Protein AF-A0A329MKL9-F1 (afdb_monomer_lite)

Secondary structure (DSSP, 8-state):
---TTSS--TTS-HHHHHHHHHHHHHHHHHHHHHHHTT--S------S---SSHHHHHHHHHHHHHHHHHHHT-----

pLDDT: mean 72.87, std 18.16, range [39.47, 96.44]

Sequence (78 aa):
PADIGAGVPEGDNFNAKFLESFTIRTNETFQQQYLAAGGKNGVFNLPGSGTHSWGYWGQQLQQMKPDIQRILGTVSTK

Foldseek 3Di:
DDQPDPDDDPPPCPPVVVVVVVVLVVLVVVVVVCVVVVHDPDDRDRDPDDGPDPVRVVVVVVVCVVVCCVVVVVPPPD

Radius of gyration: 16.79 Å; chains: 1; bounding box: 39×33×38 Å

Structure (mmCIF, N/CA/C/O backbone):
data_AF-A0A329MKL9-F1
#
_entry.id   AF-A0A329MKL9-F1
#
loop_
_atom_site.group_PDB
_atom_site.id
_atom_site.type_symbol
_atom_site.label_atom_id
_atom_site.label_alt_id
_atom_site.label_comp_id
_atom_site.label_asym_id
_atom_site.label_entity_id
_atom_site.label_seq_id
_atom_site.pdbx_PDB_ins_code
_atom_site.Cartn_x
_atom_site.Cartn_y
_atom_site.Cartn_z
_atom_site.occupancy
_atom_site.B_iso_or_equiv
_atom_site.auth_seq_id
_atom_site.auth_comp_id
_atom_site.auth_asym_id
_atom_site.auth_atom_id
_atom_site.pdbx_PDB_model_num
ATOM 1 N N . PRO A 1 1 ? -3.804 -8.646 -14.679 1.00 46.91 1 PRO A N 1
ATOM 2 C CA . PRO A 1 1 ? -2.574 -8.005 -15.193 1.00 46.91 1 PRO A CA 1
ATOM 3 C C . PRO A 1 1 ? -1.762 -9.019 -16.015 1.00 46.91 1 PRO A C 1
ATOM 5 O O . PRO A 1 1 ? -1.963 -10.218 -15.832 1.00 46.91 1 PRO A O 1
ATOM 8 N N . ALA A 1 2 ? -1.017 -8.555 -17.021 1.00 39.47 2 ALA A N 1
ATOM 9 C CA . ALA A 1 2 ? -0.461 -9.421 -18.064 1.00 39.47 2 ALA A CA 1
ATOM 10 C C . ALA A 1 2 ? 0.791 -10.168 -17.577 1.00 39.47 2 ALA A C 1
ATOM 12 O O . ALA A 1 2 ? 1.623 -9.578 -16.896 1.00 39.47 2 ALA A O 1
ATOM 13 N N . ASP A 1 3 ? 0.908 -11.447 -17.938 1.00 46.47 3 ASP A N 1
ATOM 14 C CA . ASP A 1 3 ? 2.122 -12.245 -17.750 1.00 46.47 3 ASP A CA 1
ATOM 15 C C . ASP A 1 3 ? 3.204 -11.746 -18.716 1.00 46.47 3 ASP A C 1
ATOM 17 O O . ASP A 1 3 ? 3.209 -12.075 -19.903 1.00 46.47 3 ASP A O 1
ATOM 21 N N . ILE A 1 4 ? 4.095 -10.895 -18.213 1.00 49.72 4 ILE A N 1
ATOM 22 C CA . ILE A 1 4 ? 5.227 -10.347 -18.967 1.00 49.72 4 ILE A CA 1
ATOM 23 C C . ILE A 1 4 ? 6.398 -11.342 -18.907 1.00 49.72 4 ILE A C 1
ATOM 25 O O . ILE A 1 4 ? 7.483 -11.017 -18.442 1.00 49.72 4 ILE A O 1
ATOM 29 N N . GLY A 1 5 ? 6.162 -12.593 -19.302 1.00 52.12 5 GLY A N 1
ATOM 30 C CA . GLY A 1 5 ? 7.163 -13.659 -19.175 1.00 52.12 5 GLY A CA 1
ATOM 31 C C . GLY A 1 5 ? 7.086 -14.762 -20.226 1.00 52.12 5 GLY A C 1
ATOM 32 O O . GLY A 1 5 ? 8.071 -15.465 -20.448 1.00 52.12 5 GLY A O 1
ATOM 33 N N . ALA A 1 6 ? 5.970 -14.902 -20.939 1.00 43.94 6 ALA A N 1
ATOM 34 C CA . ALA A 1 6 ? 5.829 -15.937 -21.955 1.00 43.94 6 ALA A CA 1
ATOM 35 C C . ALA A 1 6 ? 6.480 -15.529 -23.296 1.00 43.94 6 ALA A C 1
ATOM 37 O O . ALA A 1 6 ? 5.791 -15.224 -24.266 1.00 43.94 6 ALA A O 1
ATOM 38 N N . GLY A 1 7 ? 7.820 -15.558 -23.357 1.00 49.16 7 GLY A N 1
ATOM 39 C CA . GLY A 1 7 ? 8.539 -15.808 -24.617 1.00 49.16 7 GLY A CA 1
ATOM 40 C C . GLY A 1 7 ? 9.353 -14.674 -25.253 1.00 49.16 7 GLY A C 1
ATOM 41 O O . GLY A 1 7 ? 9.589 -14.739 -26.458 1.00 49.16 7 GLY A O 1
ATOM 42 N N . VAL A 1 8 ? 9.821 -13.665 -24.506 1.00 50.28 8 VAL A N 1
ATOM 43 C CA . VAL A 1 8 ? 10.706 -12.615 -25.060 1.00 50.28 8 VAL A CA 1
ATOM 44 C C . VAL A 1 8 ? 12.125 -12.743 -24.477 1.00 50.28 8 VAL A C 1
ATOM 46 O O . VAL A 1 8 ? 12.260 -12.692 -23.256 1.00 50.28 8 VAL A O 1
ATOM 49 N N . PRO A 1 9 ? 13.186 -12.907 -25.297 1.00 47.16 9 PRO A N 1
ATOM 50 C CA . PRO A 1 9 ? 14.565 -13.019 -24.813 1.00 47.16 9 PRO A CA 1
ATOM 51 C C . PRO A 1 9 ? 15.001 -11.782 -24.007 1.00 47.16 9 PRO A C 1
ATOM 53 O O . PRO A 1 9 ? 14.866 -10.651 -24.471 1.00 47.16 9 PRO A O 1
ATOM 56 N N . GLU A 1 10 ? 15.569 -12.002 -22.817 1.00 52.50 10 GLU A N 1
ATOM 57 C CA . GLU A 1 10 ? 15.941 -11.015 -21.776 1.00 52.50 10 GLU A CA 1
ATOM 58 C C . GLU A 1 10 ? 17.019 -9.970 -22.165 1.00 52.50 10 GLU A C 1
ATOM 60 O O . GLU A 1 10 ? 17.495 -9.212 -21.312 1.00 52.50 10 GLU A O 1
ATOM 65 N N . GLY A 1 11 ? 17.427 -9.915 -23.436 1.00 48.22 11 GLY A N 1
ATOM 66 C CA . GLY A 1 11 ? 18.627 -9.207 -23.888 1.00 48.22 11 GLY A CA 1
ATOM 67 C C . GLY A 1 11 ? 18.456 -7.744 -24.306 1.00 48.22 11 GLY A C 1
ATOM 68 O O . GLY A 1 11 ? 19.437 -7.013 -24.240 1.00 48.22 11 GLY A O 1
ATOM 69 N N . ASP A 1 12 ? 17.256 -7.297 -24.703 1.00 50.62 12 ASP A N 1
ATOM 70 C CA . ASP A 1 12 ? 17.128 -6.046 -25.489 1.00 50.62 12 ASP A CA 1
ATOM 71 C C . ASP A 1 12 ? 16.075 -5.040 -24.978 1.00 50.62 12 ASP A C 1
ATOM 73 O O . ASP A 1 12 ? 15.783 -4.028 -25.609 1.00 50.62 12 ASP A O 1
ATOM 77 N N . ASN A 1 13 ? 15.497 -5.272 -23.796 1.00 54.94 13 ASN A N 1
ATOM 78 C CA . ASN A 1 13 ? 14.404 -4.445 -23.272 1.00 54.94 13 ASN A CA 1
ATOM 79 C C . ASN A 1 13 ? 14.832 -3.554 -22.095 1.00 54.94 13 ASN A C 1
ATOM 81 O O . ASN A 1 13 ? 14.386 -3.734 -20.958 1.00 54.94 13 ASN A O 1
ATOM 85 N N . PHE A 1 14 ? 15.645 -2.529 -22.376 1.00 56.31 14 PHE A N 1
ATOM 86 C CA . PHE A 1 14 ? 15.931 -1.428 -21.436 1.00 56.31 14 PHE A CA 1
ATOM 87 C C . PHE A 1 14 ? 14.637 -0.804 -20.876 1.00 56.31 14 PHE A C 1
ATOM 89 O O . PHE A 1 14 ? 14.522 -0.559 -19.675 1.00 56.31 14 PHE A O 1
ATOM 96 N N . ASN A 1 15 ? 13.616 -0.650 -21.726 1.00 53.72 15 ASN A N 1
ATOM 97 C CA . ASN A 1 15 ? 12.325 -0.070 -21.353 1.00 53.72 15 ASN A CA 1
ATOM 98 C C . ASN A 1 15 ? 11.516 -0.956 -20.386 1.00 53.72 15 ASN A C 1
ATOM 100 O O . ASN A 1 15 ? 10.844 -0.429 -19.503 1.00 53.72 15 ASN A O 1
ATOM 104 N N . ALA A 1 16 ? 11.600 -2.289 -20.499 1.00 53.22 16 ALA A N 1
ATOM 105 C CA . ALA A 1 16 ? 10.882 -3.196 -19.596 1.00 53.22 16 ALA A CA 1
ATOM 106 C C . ALA A 1 16 ? 11.509 -3.209 -18.193 1.00 53.22 16 ALA A C 1
ATOM 108 O O . ALA A 1 16 ? 10.793 -3.075 -17.203 1.00 53.22 16 ALA A O 1
ATOM 109 N N . LYS A 1 17 ? 12.850 -3.245 -18.106 1.00 51.88 17 LYS A N 1
ATOM 110 C CA . LYS A 1 17 ? 13.581 -3.127 -16.829 1.00 51.88 17 LYS A CA 1
ATOM 111 C C . LYS A 1 17 ? 13.377 -1.760 -16.165 1.00 51.88 17 LYS A C 1
ATOM 113 O O . LYS A 1 17 ? 13.337 -1.671 -14.936 1.00 51.88 17 LYS A O 1
ATOM 118 N N . PHE A 1 18 ? 13.219 -0.699 -16.962 1.00 53.25 18 PHE A N 1
ATOM 119 C CA . PHE A 1 18 ? 12.911 0.645 -16.468 1.00 53.25 18 PHE A CA 1
ATOM 120 C C . PHE A 1 18 ? 11.500 0.735 -15.869 1.00 53.25 18 PHE A C 1
ATOM 122 O O . PHE A 1 18 ? 11.351 1.259 -14.768 1.00 53.25 18 PHE A O 1
ATOM 129 N N . LEU A 1 19 ? 10.480 0.178 -16.532 1.00 55.44 19 LEU A N 1
ATOM 130 C CA . LEU A 1 19 ? 9.101 0.167 -16.024 1.00 55.44 19 LEU A CA 1
ATOM 131 C C . LEU A 1 19 ? 8.942 -0.711 -14.770 1.00 55.44 19 LEU A C 1
ATOM 133 O O . LEU A 1 19 ? 8.252 -0.316 -13.830 1.00 55.44 19 LEU A O 1
ATOM 137 N N . GLU A 1 20 ? 9.638 -1.847 -14.706 1.00 50.47 20 GLU A N 1
ATOM 138 C CA . GLU A 1 20 ? 9.637 -2.730 -13.532 1.00 50.47 20 GLU A CA 1
ATOM 139 C C . GLU A 1 20 ? 10.333 -2.069 -12.322 1.00 50.47 20 GLU A C 1
ATOM 141 O O . GLU A 1 20 ? 9.768 -2.022 -11.224 1.00 50.47 20 GLU A O 1
ATOM 146 N N . SER A 1 21 ? 11.483 -1.412 -12.545 1.00 52.50 21 SER A N 1
ATOM 147 C CA . SER A 1 21 ? 12.181 -0.607 -11.523 1.00 52.50 21 SER A CA 1
ATOM 148 C C . SER A 1 21 ? 11.380 0.622 -11.067 1.00 52.50 21 SER A C 1
ATOM 150 O O . SER A 1 21 ? 11.574 1.105 -9.948 1.00 52.50 21 SER A O 1
ATOM 152 N N . PHE A 1 22 ? 10.474 1.13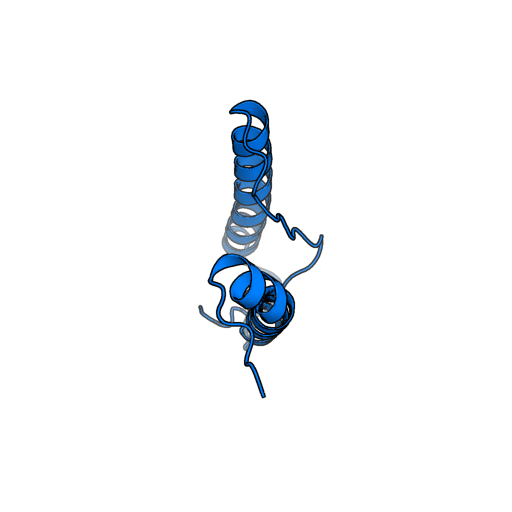9 -11.905 1.00 50.59 22 PHE A N 1
ATOM 153 C CA . PHE A 1 22 ? 9.627 2.282 -11.561 1.00 50.59 22 PHE A CA 1
ATOM 154 C C . PHE A 1 22 ? 8.524 1.891 -10.566 1.00 50.59 22 PHE A C 1
ATOM 156 O O . PHE A 1 22 ? 8.265 2.633 -9.622 1.00 50.59 22 PHE A O 1
ATOM 163 N N . THR A 1 23 ? 7.925 0.703 -10.707 1.00 55.06 23 THR A N 1
ATOM 164 C CA . THR A 1 23 ? 6.790 0.295 -9.858 1.00 55.06 23 THR A C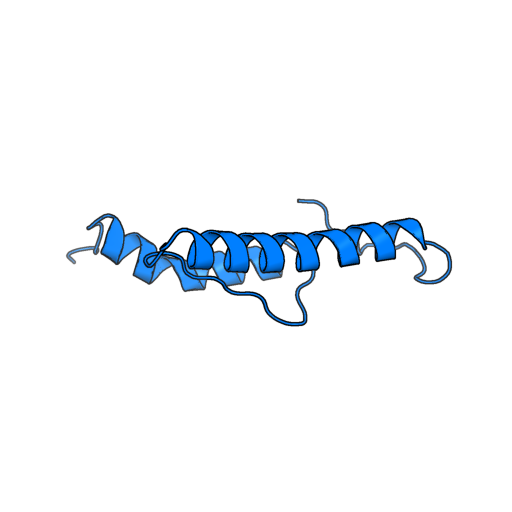A 1
ATOM 165 C C . THR A 1 23 ? 7.155 -0.091 -8.423 1.00 55.06 23 THR A C 1
ATOM 167 O O . THR A 1 23 ? 6.365 0.162 -7.511 1.00 55.06 23 THR A O 1
ATOM 170 N N . ILE A 1 24 ? 8.346 -0.641 -8.167 1.00 60.03 24 ILE A N 1
ATOM 171 C CA . ILE A 1 24 ? 8.784 -0.920 -6.785 1.00 60.03 24 ILE A CA 1
ATOM 172 C C . ILE A 1 24 ? 9.065 0.398 -6.045 1.00 60.03 24 ILE A C 1
ATOM 174 O O . ILE A 1 24 ? 8.540 0.620 -4.953 1.00 60.03 24 ILE A O 1
ATOM 178 N N . ARG A 1 25 ? 9.776 1.337 -6.687 1.00 64.88 25 ARG A N 1
ATOM 179 C CA . ARG A 1 25 ? 10.113 2.645 -6.093 1.00 64.88 25 ARG A CA 1
ATOM 180 C C . ARG A 1 25 ? 8.886 3.497 -5.779 1.00 64.88 25 ARG A C 1
ATOM 182 O O . ARG A 1 25 ? 8.874 4.205 -4.772 1.00 64.88 25 ARG A O 1
ATOM 189 N N . THR A 1 26 ? 7.839 3.437 -6.603 1.00 74.94 26 THR A N 1
ATOM 190 C CA . THR A 1 26 ? 6.594 4.170 -6.323 1.00 74.94 26 THR A CA 1
ATOM 191 C C . THR A 1 26 ? 5.851 3.612 -5.112 1.00 74.94 26 THR A C 1
ATOM 193 O O . THR A 1 26 ? 5.303 4.393 -4.339 1.00 74.94 26 THR A O 1
ATOM 196 N N . ASN A 1 27 ? 5.859 2.290 -4.902 1.00 79.50 27 ASN A N 1
ATOM 197 C CA . ASN A 1 27 ? 5.215 1.681 -3.734 1.00 79.50 27 ASN A CA 1
ATOM 198 C C . ASN A 1 27 ? 5.964 2.002 -2.430 1.00 79.50 27 ASN A C 1
ATOM 200 O O . ASN A 1 27 ? 5.328 2.334 -1.430 1.00 79.50 27 ASN A O 1
ATOM 204 N N . GLU A 1 28 ? 7.300 1.989 -2.451 1.00 84.38 28 GLU A N 1
ATOM 205 C CA . GLU A 1 28 ? 8.121 2.440 -1.316 1.00 84.38 28 GLU A CA 1
ATOM 206 C C . GLU A 1 28 ? 7.886 3.924 -1.005 1.00 84.38 28 GLU A C 1
ATOM 208 O O . GLU A 1 28 ? 7.687 4.305 0.149 1.00 84.38 28 GLU A O 1
ATOM 213 N N . THR A 1 29 ? 7.838 4.767 -2.041 1.00 87.69 29 THR A N 1
ATOM 214 C CA . THR A 1 29 ? 7.554 6.202 -1.889 1.00 87.69 29 THR A CA 1
ATOM 215 C C . THR A 1 29 ? 6.170 6.429 -1.280 1.00 87.69 29 THR A C 1
ATOM 217 O O . THR A 1 29 ? 6.016 7.244 -0.371 1.00 87.69 29 THR A O 1
ATOM 220 N N . PHE A 1 30 ? 5.159 5.683 -1.732 1.00 88.62 30 PHE A N 1
ATOM 221 C CA . PHE A 1 30 ? 3.811 5.754 -1.173 1.00 88.62 30 PHE A CA 1
ATOM 222 C C . PHE A 1 30 ? 3.782 5.337 0.303 1.00 88.62 30 PHE A C 1
ATOM 224 O O . PHE A 1 30 ? 3.179 6.036 1.116 1.00 88.62 30 PHE A O 1
ATOM 231 N N . GLN A 1 31 ? 4.481 4.259 0.679 1.00 91.94 31 GLN A N 1
ATOM 232 C CA . GLN A 1 31 ? 4.619 3.861 2.082 1.00 91.94 31 GLN A CA 1
ATOM 233 C C . GLN A 1 31 ? 5.237 4.986 2.922 1.00 91.94 31 GLN A C 1
ATOM 235 O O . GLN A 1 31 ? 4.710 5.326 3.983 1.00 91.94 31 GLN A O 1
ATOM 240 N N . GLN A 1 32 ? 6.332 5.587 2.450 1.00 92.12 32 GLN A N 1
ATOM 241 C CA . GLN A 1 32 ? 7.000 6.682 3.154 1.00 92.12 32 GLN A CA 1
ATOM 242 C C . GLN A 1 32 ? 6.074 7.889 3.339 1.00 92.12 32 GLN A C 1
ATOM 244 O O . GLN A 1 32 ? 5.977 8.420 4.444 1.00 92.12 32 GLN A O 1
ATOM 249 N N . GLN A 1 33 ? 5.350 8.294 2.292 1.00 93.69 33 GLN A N 1
ATOM 250 C CA . GLN A 1 33 ? 4.394 9.402 2.361 1.00 93.69 33 GLN A CA 1
ATOM 251 C C . GLN A 1 33 ? 3.214 9.096 3.289 1.00 93.69 33 GLN A C 1
ATOM 253 O O . GLN A 1 33 ? 2.816 9.956 4.072 1.00 93.69 33 GLN A O 1
ATOM 258 N N . TYR A 1 34 ? 2.685 7.870 3.252 1.00 94.00 34 TYR A N 1
ATOM 259 C CA . TYR A 1 34 ? 1.618 7.423 4.145 1.00 94.00 34 TYR A CA 1
ATOM 260 C C . TYR A 1 34 ? 2.036 7.529 5.617 1.00 94.00 34 TYR A C 1
ATOM 262 O O . TYR A 1 34 ? 1.292 8.071 6.435 1.00 94.00 34 TYR A O 1
ATOM 270 N N . LEU A 1 35 ? 3.246 7.064 5.949 1.00 95.19 35 LEU A N 1
ATOM 271 C CA . LEU A 1 35 ? 3.800 7.164 7.301 1.00 95.19 35 LEU A CA 1
ATOM 272 C C . LEU A 1 35 ? 4.077 8.620 7.699 1.00 95.19 35 LEU A C 1
ATOM 274 O O . LEU A 1 35 ? 3.733 9.022 8.810 1.00 95.19 35 LEU A O 1
ATOM 278 N N . ALA A 1 36 ? 4.644 9.424 6.794 1.00 94.81 36 ALA A N 1
ATOM 279 C CA . ALA A 1 36 ? 4.924 10.841 7.032 1.00 94.81 36 ALA A CA 1
ATOM 280 C C . ALA A 1 36 ? 3.646 11.660 7.283 1.00 94.81 36 ALA A C 1
ATOM 282 O O . ALA A 1 36 ? 3.650 12.576 8.101 1.00 94.81 36 ALA A O 1
ATOM 283 N N . ALA A 1 37 ? 2.535 11.294 6.638 1.00 96.44 37 ALA A N 1
ATOM 284 C CA . ALA A 1 37 ? 1.217 11.880 6.871 1.00 96.44 37 ALA A CA 1
ATOM 285 C C . ALA A 1 37 ? 0.532 11.376 8.161 1.00 96.44 37 ALA A C 1
ATOM 287 O O . ALA A 1 37 ? -0.602 11.756 8.448 1.00 96.44 37 ALA A O 1
ATOM 288 N N . GLY A 1 38 ? 1.193 10.518 8.947 1.00 96.00 38 GLY A N 1
ATOM 289 C CA . GLY A 1 38 ? 0.662 9.979 10.199 1.00 96.00 38 GLY A CA 1
ATOM 290 C C . GLY A 1 38 ? -0.259 8.769 10.029 1.00 96.00 38 GLY A C 1
ATOM 291 O O . GLY A 1 38 ? -0.990 8.432 10.961 1.00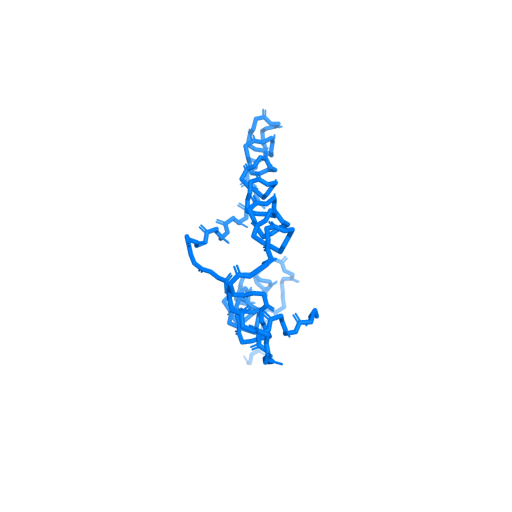 96.00 38 GLY A O 1
ATOM 292 N N . GLY A 1 39 ? -0.236 8.108 8.869 1.00 95.06 39 GLY A N 1
ATOM 293 C CA . GLY A 1 39 ? -0.960 6.867 8.623 1.00 95.06 39 GLY A CA 1
ATOM 294 C C . GLY A 1 39 ? -0.468 5.725 9.519 1.00 95.06 39 GLY A C 1
ATOM 295 O O . GLY A 1 39 ? 0.731 5.538 9.714 1.00 95.06 39 GLY A O 1
ATOM 296 N N . LYS A 1 40 ? -1.405 4.955 10.087 1.00 95.00 40 LYS A N 1
ATOM 297 C CA . LYS A 1 40 ? -1.116 3.884 11.068 1.00 95.00 40 LYS A CA 1
ATOM 298 C C . LYS A 1 40 ? -1.899 2.587 10.841 1.00 95.00 40 LYS A C 1
ATOM 300 O O . LYS A 1 40 ? -1.824 1.685 11.664 1.00 95.00 40 LYS A O 1
ATOM 305 N N . ASN A 1 41 ? -2.665 2.496 9.755 1.00 94.44 41 ASN A N 1
ATOM 306 C CA . ASN A 1 41 ? -3.563 1.374 9.460 1.00 94.44 41 ASN A CA 1
ATOM 307 C C . ASN A 1 41 ? -3.347 0.823 8.037 1.00 94.44 41 ASN A C 1
ATOM 309 O O . ASN A 1 41 ? -4.298 0.461 7.350 1.00 94.44 41 ASN A O 1
ATOM 313 N N . GLY A 1 42 ? -2.101 0.848 7.561 1.00 91.88 42 GLY A N 1
ATOM 314 C CA . GLY A 1 42 ? -1.705 0.294 6.268 1.00 91.88 42 GLY A CA 1
ATOM 315 C C . GLY A 1 42 ? -0.789 -0.909 6.464 1.00 91.88 42 GLY A C 1
ATOM 316 O O . GLY A 1 42 ? 0.130 -0.848 7.280 1.00 91.88 42 GLY A O 1
ATOM 317 N N . VAL A 1 43 ? -1.025 -1.981 5.706 1.00 92.75 43 VAL A N 1
ATOM 318 C CA . VAL A 1 43 ? -0.124 -3.139 5.613 1.00 92.75 43 VAL A CA 1
ATOM 319 C C . VAL A 1 43 ? 0.627 -3.042 4.288 1.00 92.75 43 VAL A C 1
ATOM 321 O O . VAL A 1 43 ? 0.011 -3.032 3.224 1.00 92.75 43 VAL A O 1
ATOM 324 N N . PHE A 1 44 ? 1.955 -2.950 4.353 1.00 90.88 44 PHE A N 1
ATOM 325 C CA . PHE A 1 44 ? 2.827 -2.818 3.186 1.00 90.88 44 PHE A CA 1
ATOM 326 C C . PHE A 1 44 ? 3.687 -4.077 3.037 1.00 90.88 44 PHE A C 1
ATOM 328 O O . PHE A 1 44 ? 4.634 -4.273 3.794 1.00 90.88 44 PHE A O 1
ATOM 335 N N . ASN A 1 45 ? 3.362 -4.919 2.050 1.00 87.06 45 ASN A N 1
ATOM 336 C CA . ASN A 1 45 ? 4.123 -6.124 1.707 1.00 87.06 45 ASN 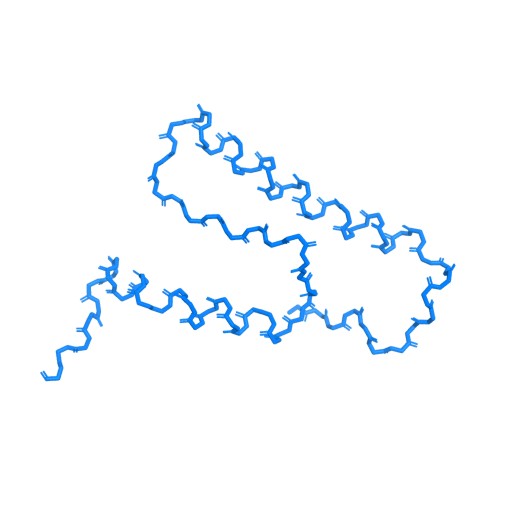A CA 1
ATOM 337 C C . ASN A 1 45 ? 4.954 -5.861 0.442 1.00 87.06 45 ASN A C 1
ATOM 339 O O . ASN A 1 45 ? 4.449 -6.003 -0.672 1.00 87.06 45 ASN A O 1
ATOM 343 N N . LEU A 1 46 ? 6.218 -5.463 0.615 1.00 82.94 46 LEU A N 1
ATOM 344 C CA . LEU A 1 46 ? 7.145 -5.123 -0.474 1.00 82.94 46 LEU A CA 1
ATOM 345 C C . LEU A 1 46 ? 8.306 -6.133 -0.526 1.00 82.94 46 LEU A C 1
ATOM 347 O O . LEU A 1 46 ? 9.406 -5.825 -0.066 1.00 82.94 46 LEU A O 1
ATOM 351 N N . PRO A 1 47 ? 8.090 -7.371 -1.007 1.00 72.31 47 PRO A N 1
ATOM 352 C CA . PRO A 1 47 ? 9.182 -8.326 -1.129 1.00 72.31 47 PRO A CA 1
ATOM 353 C C . PRO A 1 47 ? 10.178 -7.850 -2.192 1.00 72.31 47 PRO A C 1
ATOM 355 O O . PRO A 1 47 ? 9.786 -7.365 -3.251 1.00 72.31 47 PRO A O 1
ATOM 358 N N . GLY A 1 48 ? 11.476 -8.041 -1.934 1.00 63.62 48 GLY A N 1
ATOM 359 C CA . GLY A 1 48 ? 12.549 -7.714 -2.887 1.00 63.62 48 GLY A CA 1
ATOM 360 C C . GLY A 1 48 ? 12.513 -8.536 -4.185 1.00 63.62 48 GLY A C 1
ATOM 361 O O . GLY A 1 48 ? 13.313 -8.300 -5.086 1.00 63.62 48 GLY A O 1
ATOM 362 N N . SER A 1 49 ? 11.592 -9.498 -4.282 1.00 57.84 49 SER A N 1
ATOM 363 C CA . SER A 1 49 ? 11.262 -10.250 -5.484 1.00 57.84 49 SER A CA 1
ATOM 364 C C . SER A 1 49 ? 9.750 -10.494 -5.552 1.00 57.84 49 SER A C 1
ATOM 366 O O . SER A 1 49 ? 9.115 -10.928 -4.592 1.00 57.84 49 SER A O 1
ATOM 368 N N . GLY A 1 50 ? 9.162 -10.215 -6.708 1.00 56.03 50 GLY A N 1
ATOM 369 C CA . GLY A 1 50 ? 7.754 -10.459 -6.987 1.00 56.03 50 GLY A CA 1
ATOM 370 C C . GLY A 1 50 ? 7.529 -10.275 -8.474 1.00 56.03 50 GLY A C 1
ATOM 371 O O . GLY A 1 50 ? 7.749 -9.189 -9.000 1.00 56.03 50 GLY A O 1
ATOM 372 N N . THR A 1 51 ? 7.147 -11.340 -9.171 1.00 57.97 51 THR A N 1
ATOM 373 C CA . THR A 1 51 ? 6.814 -11.233 -10.592 1.00 57.97 51 THR A CA 1
ATOM 374 C C . THR A 1 51 ? 5.419 -10.642 -10.737 1.00 57.97 51 THR A C 1
ATOM 376 O O . THR A 1 51 ? 4.535 -10.900 -9.915 1.00 57.97 51 THR A O 1
ATOM 379 N N . HIS A 1 52 ? 5.200 -9.860 -11.796 1.00 68.00 52 HIS A N 1
ATOM 380 C CA . HIS A 1 52 ? 3.889 -9.320 -12.161 1.00 68.00 52 HIS A CA 1
ATOM 381 C C . HIS A 1 52 ? 2.972 -10.443 -12.690 1.00 68.00 52 HIS A C 1
ATOM 383 O O . HIS A 1 52 ? 2.588 -10.467 -13.855 1.00 68.00 52 HIS A O 1
ATOM 389 N N . SER A 1 53 ? 2.664 -11.420 -11.835 1.00 72.81 53 SER A N 1
ATOM 390 C CA . SER A 1 53 ? 2.011 -12.677 -12.186 1.00 72.81 53 SER A CA 1
ATOM 391 C C . SER A 1 53 ? 0.798 -12.960 -11.301 1.00 72.81 53 SER A C 1
ATOM 393 O O . SER A 1 53 ? 0.733 -12.590 -10.124 1.00 72.81 53 SER A O 1
ATOM 395 N N . TRP A 1 54 ? -0.167 -13.693 -11.861 1.00 74.81 54 TRP A N 1
ATOM 396 C CA . TRP A 1 54 ? -1.365 -14.120 -11.135 1.00 74.81 54 TRP A CA 1
ATOM 397 C C . TRP A 1 54 ? -1.059 -15.027 -9.945 1.00 74.81 54 TRP A C 1
ATOM 399 O O . TRP A 1 54 ? -1.772 -14.965 -8.945 1.00 74.81 54 TRP A O 1
ATOM 409 N N . GLY A 1 55 ? 0.011 -15.824 -10.023 1.00 82.44 55 GLY A N 1
ATOM 410 C CA . GLY A 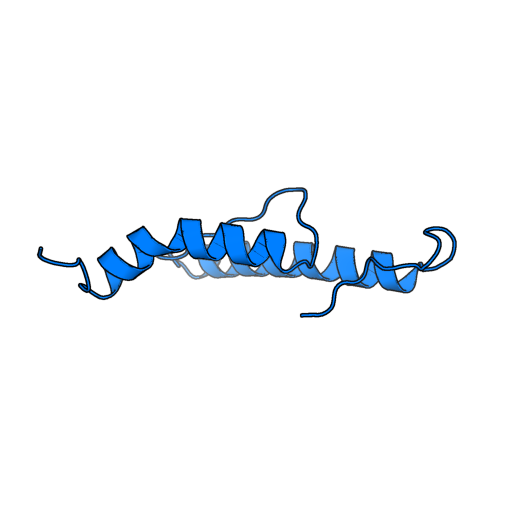1 55 ? 0.455 -16.655 -8.905 1.00 82.44 55 GLY A CA 1
ATOM 411 C C . GLY A 1 55 ? 0.799 -15.811 -7.677 1.00 82.44 55 GLY A C 1
ATOM 412 O O . GLY A 1 55 ? 0.324 -16.100 -6.579 1.00 82.44 55 GLY A O 1
ATOM 413 N N . TYR A 1 56 ? 1.541 -14.718 -7.877 1.00 79.19 56 TYR A N 1
ATOM 414 C CA . TYR A 1 56 ? 1.908 -13.804 -6.800 1.00 79.19 56 TYR A CA 1
ATOM 415 C C . TYR A 1 56 ? 0.688 -13.070 -6.216 1.00 79.19 56 TYR A C 1
ATOM 417 O O . TYR A 1 56 ? 0.506 -13.056 -4.996 1.00 79.19 56 TYR A O 1
ATOM 425 N N . TRP A 1 57 ? -0.211 -12.525 -7.048 1.00 80.94 57 TRP A N 1
ATOM 426 C CA . TRP A 1 57 ? -1.419 -11.861 -6.524 1.00 80.94 57 TRP A CA 1
ATOM 427 C C . TRP A 1 57 ? -2.364 -12.824 -5.808 1.00 80.94 57 TRP A C 1
ATOM 429 O O . TRP A 1 57 ? -2.952 -12.457 -4.793 1.00 80.94 57 TRP A O 1
ATOM 439 N N . GLY A 1 58 ? -2.498 -14.057 -6.301 1.00 86.00 58 GLY A N 1
ATOM 440 C CA . GLY A 1 58 ? -3.309 -15.085 -5.654 1.00 86.00 58 GLY A CA 1
ATOM 441 C C . GLY A 1 58 ? -2.807 -15.417 -4.248 1.00 86.00 58 GLY A C 1
ATOM 442 O O . GLY A 1 58 ? -3.607 -15.512 -3.317 1.00 86.00 58 GLY A O 1
ATOM 443 N N . GLN A 1 59 ? -1.488 -15.519 -4.070 1.00 86.75 59 GLN A N 1
ATOM 444 C CA . GLN A 1 59 ? -0.879 -15.717 -2.753 1.00 86.75 59 GLN A CA 1
ATOM 445 C C . GLN A 1 59 ? -1.135 -14.530 -1.818 1.00 86.75 59 GLN A C 1
ATOM 447 O O . GLN A 1 59 ? -1.554 -14.740 -0.679 1.00 86.75 59 GLN A O 1
ATOM 452 N N . GLN A 1 60 ? -0.959 -13.293 -2.295 1.00 86.88 60 GLN A N 1
ATOM 453 C CA . GLN A 1 60 ? -1.251 -12.098 -1.493 1.00 86.88 60 GLN A CA 1
ATOM 454 C C . GLN A 1 60 ? -2.731 -12.044 -1.076 1.00 86.88 60 GLN A C 1
ATOM 456 O O . GLN A 1 60 ? -3.035 -11.805 0.090 1.00 86.88 60 GLN A O 1
ATOM 461 N N . LEU A 1 61 ? -3.665 -12.367 -1.977 1.00 88.38 61 LEU A N 1
ATOM 462 C CA . LEU A 1 61 ? -5.095 -12.411 -1.655 1.00 88.38 61 LEU A CA 1
ATOM 463 C C . LEU A 1 61 ? -5.416 -13.435 -0.553 1.00 88.38 61 LEU A C 1
ATOM 465 O O . LEU A 1 61 ? -6.201 -13.151 0.353 1.00 88.38 61 LEU A O 1
ATOM 469 N N . GLN A 1 62 ? -4.800 -14.619 -0.603 1.00 90.50 62 GLN A N 1
ATOM 470 C CA . GLN A 1 62 ? -4.971 -15.631 0.443 1.00 90.50 62 GLN A CA 1
ATOM 471 C C . GLN A 1 62 ? -4.426 -15.156 1.795 1.00 90.50 62 GLN A C 1
ATOM 473 O O . GLN A 1 62 ? -5.071 -15.382 2.818 1.00 90.50 62 GLN A O 1
ATOM 478 N N . GLN A 1 63 ? -3.288 -14.457 1.800 1.00 89.94 63 GLN A N 1
ATOM 479 C CA . GLN A 1 63 ? -2.691 -13.881 3.010 1.00 89.94 63 GLN A CA 1
ATOM 480 C C . GLN A 1 63 ? -3.552 -12.761 3.613 1.00 89.94 63 GLN A C 1
ATOM 482 O O . GLN A 1 63 ? -3.630 -12.639 4.833 1.00 89.94 63 GLN A O 1
ATOM 487 N N . MET A 1 64 ? -4.240 -11.974 2.780 1.00 92.44 64 MET A N 1
ATOM 488 C CA . MET A 1 64 ? -5.107 -10.875 3.227 1.00 92.44 64 MET A CA 1
ATOM 489 C C . MET A 1 64 ? -6.464 -11.337 3.767 1.00 92.44 64 MET A C 1
ATOM 491 O O . MET A 1 64 ? -7.107 -10.605 4.516 1.00 92.44 64 MET A O 1
ATOM 495 N N . LYS A 1 65 ? -6.922 -12.542 3.409 1.00 89.06 65 LYS A N 1
ATOM 496 C CA . LYS A 1 65 ? -8.235 -13.074 3.805 1.00 89.06 65 LYS A CA 1
ATOM 497 C C . LYS A 1 65 ? -8.567 -12.918 5.304 1.00 89.06 65 LYS A C 1
ATOM 499 O O . LYS A 1 65 ? -9.635 -12.371 5.583 1.00 89.06 65 LYS A O 1
ATOM 504 N N . PRO A 1 66 ? -7.728 -13.354 6.268 1.00 91.00 66 PRO A N 1
ATOM 505 C CA . PRO A 1 66 ? -8.047 -13.202 7.691 1.00 91.00 66 PRO A CA 1
ATOM 506 C C . PRO A 1 66 ? -8.166 -11.735 8.119 1.00 91.00 66 PRO A C 1
ATOM 508 O O . PRO A 1 66 ? -9.033 -11.400 8.925 1.00 91.00 66 PRO A O 1
ATOM 511 N N . ASP A 1 67 ? -7.337 -10.851 7.561 1.00 91.19 67 ASP A N 1
ATOM 512 C CA . ASP A 1 67 ? -7.363 -9.429 7.899 1.00 91.19 67 ASP A CA 1
ATOM 513 C C . ASP A 1 67 ? -8.627 -8.742 7.365 1.00 91.19 67 ASP A C 1
ATOM 515 O O . ASP A 1 67 ? -9.308 -8.025 8.098 1.00 91.19 67 ASP A O 1
ATOM 519 N N . ILE A 1 68 ? -9.018 -9.059 6.128 1.00 90.12 68 ILE A N 1
ATOM 520 C CA . ILE A 1 68 ? -10.270 -8.584 5.527 1.00 90.12 68 ILE A CA 1
ATOM 521 C C . ILE A 1 68 ? -11.474 -9.048 6.355 1.00 90.12 68 ILE A C 1
ATOM 523 O O . ILE A 1 68 ? -12.364 -8.251 6.645 1.00 90.12 68 ILE A O 1
ATOM 527 N N . GLN A 1 69 ? -11.503 -10.317 6.776 1.00 91.12 69 GLN A N 1
ATOM 528 C CA . GLN A 1 69 ? -12.592 -10.843 7.605 1.00 91.12 69 GLN A CA 1
ATOM 529 C C . GLN A 1 69 ? -12.682 -10.139 8.961 1.00 91.12 69 GLN A C 1
ATOM 531 O O . GLN A 1 69 ? -13.781 -9.824 9.419 1.00 91.12 69 GLN A O 1
ATOM 536 N N . ARG A 1 70 ? -11.533 -9.855 9.584 1.00 90.25 70 ARG A N 1
ATOM 537 C CA . ARG A 1 70 ? -11.446 -9.112 10.844 1.00 90.25 70 ARG A CA 1
ATOM 538 C C . ARG A 1 70 ? -11.958 -7.678 10.694 1.00 90.25 70 ARG A C 1
ATOM 54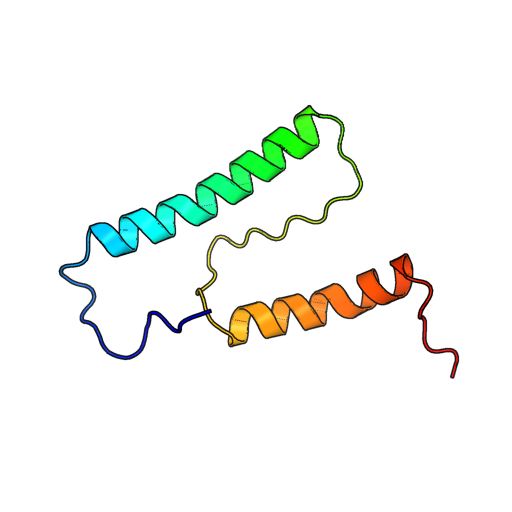0 O O . ARG A 1 70 ? -12.744 -7.238 11.525 1.00 90.25 70 ARG A O 1
ATOM 547 N N . ILE A 1 71 ? -11.523 -6.958 9.659 1.00 89.19 71 ILE A N 1
ATOM 548 C CA . ILE A 1 71 ? -11.883 -5.547 9.441 1.00 89.19 71 ILE A CA 1
ATOM 549 C C . ILE A 1 71 ? -13.349 -5.384 9.035 1.00 89.19 71 ILE A C 1
ATOM 551 O O . ILE A 1 71 ? -14.011 -4.464 9.507 1.00 89.19 71 ILE A O 1
ATOM 555 N N . LEU A 1 72 ? -13.871 -6.274 8.190 1.00 89.94 72 LEU A N 1
ATOM 556 C CA . LEU A 1 72 ? -15.259 -6.204 7.726 1.00 89.94 72 LEU A CA 1
ATOM 557 C C . LEU A 1 72 ? -16.256 -6.873 8.685 1.00 89.94 72 LEU A C 1
ATOM 559 O O . LEU A 1 72 ? -17.456 -6.843 8.426 1.00 89.94 72 LEU A O 1
ATOM 563 N N . GLY A 1 73 ? -15.785 -7.500 9.768 1.00 82.69 73 GLY A N 1
ATOM 564 C CA . GLY A 1 73 ? -16.642 -8.215 10.717 1.00 82.69 73 GLY A CA 1
ATOM 565 C C . GLY A 1 73 ? -17.322 -9.454 10.122 1.00 82.69 73 GLY A C 1
ATOM 566 O O . GLY A 1 73 ? -18.326 -9.916 10.652 1.00 82.69 73 GLY A O 1
ATOM 567 N N . THR A 1 74 ? -16.790 -10.006 9.027 1.00 76.38 74 THR A N 1
ATOM 568 C CA . THR A 1 74 ? -17.368 -11.146 8.292 1.00 76.38 74 THR A CA 1
ATOM 569 C C . THR A 1 74 ? -16.803 -12.492 8.740 1.00 76.38 74 THR A C 1
ATOM 571 O O . THR A 1 74 ? -16.812 -13.459 7.974 1.00 76.38 74 THR A O 1
ATOM 574 N N . VAL A 1 75 ? -16.290 -12.575 9.974 1.00 66.19 75 VAL A N 1
ATOM 575 C CA . VAL A 1 75 ? -15.924 -13.856 10.590 1.00 66.19 75 VAL A CA 1
ATOM 576 C C . VAL A 1 75 ? -17.097 -14.815 10.421 1.00 66.19 75 VAL A C 1
ATOM 578 O O . VAL A 1 75 ? -18.177 -14.569 10.948 1.00 66.19 75 VAL A O 1
ATOM 581 N N . SER A 1 76 ? -16.900 -15.879 9.631 1.00 60.47 76 SER A N 1
ATOM 582 C CA . SER A 1 76 ? -17.874 -16.962 9.533 1.00 60.47 76 SER A CA 1
ATOM 583 C C . SER A 1 76 ? -18.049 -17.540 10.927 1.00 60.47 76 SER A C 1
ATOM 585 O O . SER A 1 76 ? -17.249 -18.361 11.372 1.00 60.47 76 SER A O 1
ATOM 587 N N . THR A 1 77 ? -19.101 -17.106 11.606 1.00 54.94 77 THR A N 1
ATOM 588 C CA . THR A 1 77 ? -19.767 -17.877 12.638 1.00 54.94 77 THR A CA 1
ATOM 589 C C . THR A 1 77 ? -20.252 -19.154 11.961 1.00 54.94 77 THR A C 1
ATOM 591 O O . THR A 1 77 ? -21.255 -19.162 11.251 1.00 54.94 77 THR A O 1
ATOM 594 N N . LYS A 1 78 ? -19.447 -20.211 12.076 1.00 46.03 78 LYS A N 1
ATOM 595 C CA . LYS A 1 78 ? -19.994 -21.563 12.052 1.00 46.03 78 LYS A CA 1
ATOM 596 C C . LYS A 1 78 ? -20.737 -21.807 13.354 1.00 46.03 78 LYS A C 1
ATOM 598 O O . LYS A 1 78 ? -20.247 -21.306 14.390 1.00 46.03 78 LYS A O 1
#